Protein AF-A0A521SLU6-F1 (afdb_monomer)

Foldseek 3Di:
DDDQDPLLLVVLVCCLPPPQSWDAPPVCPVPRDPVSLVVCVVVVQWDWDATPVRGTGIHGDPVSVCVNVVPPD

Nearest PDB structures (foldseek):
  3cjn-assembly1_A-2  TM=7.327E-01  e=8.892E-03  Ruegeria pomeroyi DSS-3
  3eco-assembly1_A  TM=8.051E-01  e=1.708E-02  Staphylococcus aureus subsp. aureus Mu50
  2obp-assembly2_B  TM=6.712E-01  e=1.911E-01  Cupriavidus pinatubonensis JMP134
  5gpy-assembly1_B  TM=5.491E-01  e=3.378E+00  Homo sapiens

Radius of gyration: 11.17 Å; Cα contacts (8 Å, |Δi|>4): 96; chains: 1; bounding box: 28×21×30 Å

Secondary structure (DSSP, 8-state):
-----HHHHHHHHHHHHSTTSEEETTGGGGTS-HHHHHHHHHTTSEEEEE-TTS-EEEEE-HHHHHHHHTT--

Structure (mmCIF, N/CA/C/O backbone):
data_AF-A0A521SLU6-F1
#
_entry.id   AF-A0A521SLU6-F1
#
loop_
_atom_site.group_PDB
_atom_site.id
_atom_site.type_symbol
_atom_site.label_atom_id
_atom_site.label_alt_id
_atom_site.label_comp_id
_atom_site.label_asym_id
_atom_site.label_entity_id
_atom_site.label_seq_id
_atom_site.pdbx_PDB_ins_code
_atom_site.Cartn_x
_atom_site.Cartn_y
_atom_site.Cartn_z
_atom_site.occupancy
_atom_site.B_iso_or_equiv
_atom_site.auth_seq_id
_atom_site.auth_comp_id
_atom_site.auth_asym_id
_atom_site.auth_atom_id
_atom_site.pdbx_PDB_model_num
ATOM 1 N N . MET A 1 1 ? -13.206 -2.480 10.444 1.00 54.25 1 MET A N 1
ATOM 2 C CA . MET A 1 1 ? -11.928 -2.015 9.863 1.00 54.25 1 MET A CA 1
ATOM 3 C C . MET A 1 1 ? -10.825 -2.828 10.522 1.00 54.25 1 MET A C 1
ATOM 5 O O . MET A 1 1 ? -10.856 -2.902 11.745 1.00 54.25 1 MET A O 1
ATOM 9 N N . PRO A 1 2 ? -9.943 -3.504 9.768 1.00 58.97 2 PRO A N 1
ATOM 10 C CA . PRO A 1 2 ? -8.814 -4.222 10.356 1.00 58.97 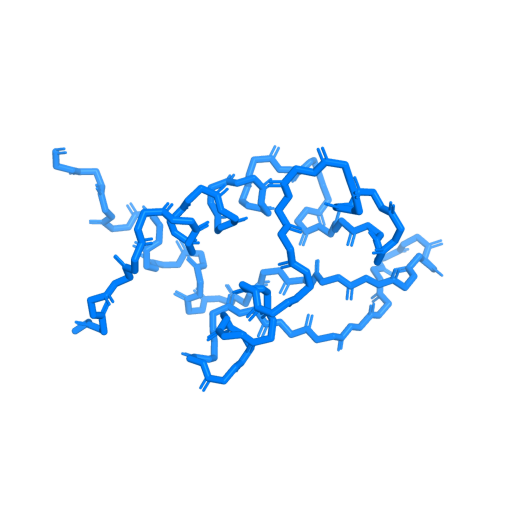2 PRO A CA 1
ATOM 11 C C . PRO A 1 2 ? -7.915 -3.251 11.133 1.00 58.97 2 PRO A C 1
ATOM 13 O O . PRO A 1 2 ? -7.690 -2.122 10.694 1.00 58.97 2 PRO A O 1
ATOM 16 N N . THR A 1 3 ? -7.424 -3.670 12.300 1.00 75.62 3 THR A N 1
ATOM 17 C CA . THR A 1 3 ? -6.517 -2.856 13.117 1.00 75.62 3 THR A CA 1
ATOM 18 C C . THR A 1 3 ? -5.145 -2.828 12.451 1.00 75.62 3 THR A C 1
ATOM 20 O O . THR A 1 3 ? -4.405 -3.807 12.514 1.00 75.62 3 THR A O 1
ATOM 23 N N . LEU A 1 4 ? -4.808 -1.719 11.792 1.00 76.25 4 LEU A N 1
ATOM 24 C CA . LEU A 1 4 ? -3.484 -1.534 11.199 1.00 76.25 4 LEU A CA 1
ATOM 25 C C . LEU A 1 4 ? -2.436 -1.332 12.289 1.00 76.25 4 LEU A C 1
ATOM 27 O O . LEU A 1 4 ? -2.607 -0.491 13.177 1.00 76.25 4 LEU A O 1
ATOM 31 N N . THR A 1 5 ? -1.328 -2.061 12.176 1.00 83.06 5 THR A N 1
ATOM 32 C CA . THR A 1 5 ? -0.127 -1.802 12.977 1.00 83.06 5 THR A CA 1
ATOM 33 C C . THR A 1 5 ? 0.464 -0.432 12.628 1.00 83.06 5 THR A C 1
ATOM 35 O O . THR A 1 5 ? 0.250 0.084 11.528 1.00 83.06 5 THR A O 1
ATOM 3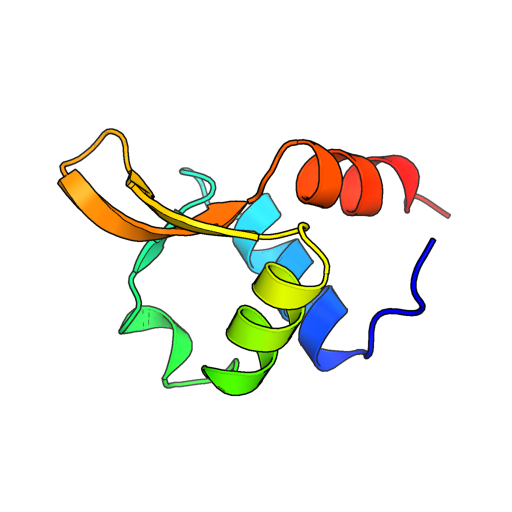8 N N . ASP A 1 6 ? 1.237 0.173 13.534 1.00 81.31 6 ASP A N 1
ATOM 39 C CA . ASP A 1 6 ? 1.858 1.481 13.272 1.00 81.31 6 ASP A CA 1
ATOM 40 C C . ASP A 1 6 ? 2.730 1.508 11.998 1.00 81.31 6 ASP A C 1
ATOM 42 O O . ASP A 1 6 ? 2.627 2.476 11.238 1.00 81.31 6 ASP A O 1
ATOM 46 N N . PRO A 1 7 ? 3.522 0.460 11.678 1.00 80.69 7 PRO A N 1
ATOM 47 C CA . PRO A 1 7 ? 4.230 0.383 10.402 1.00 80.69 7 PRO A CA 1
ATOM 48 C C . PRO A 1 7 ? 3.290 0.356 9.191 1.00 80.69 7 PRO A C 1
ATOM 50 O O . PRO A 1 7 ? 3.545 1.056 8.213 1.00 80.69 7 PRO A O 1
ATOM 53 N N . GLN A 1 8 ? 2.191 -0.404 9.251 1.00 81.38 8 GLN A N 1
ATOM 54 C CA . GLN A 1 8 ? 1.201 -0.477 8.167 1.00 81.38 8 GLN A CA 1
ATOM 55 C C . GLN A 1 8 ? 0.470 0.852 7.979 1.00 81.38 8 GLN A C 1
ATOM 57 O O . GLN A 1 8 ? 0.249 1.270 6.846 1.00 81.38 8 GLN A O 1
ATOM 62 N N . ARG A 1 9 ? 0.151 1.556 9.072 1.00 81.44 9 ARG A N 1
ATOM 63 C CA . ARG A 1 9 ? -0.456 2.890 9.014 1.00 81.44 9 ARG A CA 1
ATOM 64 C C . ARG A 1 9 ? 0.476 3.888 8.329 1.00 81.44 9 ARG A C 1
ATOM 66 O O . ARG A 1 9 ? 0.039 4.574 7.413 1.00 81.44 9 ARG A O 1
ATOM 73 N N . ARG A 1 10 ? 1.761 3.918 8.705 1.00 80.75 10 ARG A N 1
ATOM 74 C CA . ARG A 1 10 ? 2.772 4.783 8.064 1.00 80.75 10 ARG A CA 1
ATOM 75 C C . ARG A 1 10 ? 3.005 4.429 6.594 1.00 80.75 10 ARG A C 1
ATOM 77 O O . ARG A 1 10 ? 3.217 5.317 5.776 1.00 80.75 10 ARG A O 1
ATOM 84 N N . ALA A 1 11 ? 2.961 3.143 6.251 1.00 80.50 11 ALA A N 1
ATOM 85 C CA . ALA A 1 11 ? 3.061 2.679 4.869 1.00 80.50 11 ALA A CA 1
ATOM 86 C C . ALA A 1 11 ? 1.872 3.136 4.025 1.00 80.50 11 ALA A C 1
ATOM 88 O O . ALA A 1 11 ? 2.060 3.657 2.928 1.00 80.50 11 ALA A O 1
ATOM 89 N N . LEU A 1 12 ? 0.663 3.006 4.569 1.00 80.31 12 LEU A N 1
ATOM 90 C CA . LEU A 1 12 ? -0.559 3.446 3.913 1.00 80.31 12 LEU A CA 1
ATOM 91 C C . LEU A 1 12 ? -0.599 4.972 3.762 1.00 80.31 12 LEU A C 1
ATOM 93 O O . LEU A 1 12 ? -0.946 5.465 2.696 1.00 80.31 12 LEU A O 1
ATOM 97 N N . GLU A 1 13 ? -0.182 5.714 4.789 1.00 80.62 13 GLU A N 1
ATOM 98 C CA . GLU A 1 13 ? -0.042 7.175 4.752 1.00 80.62 13 GLU A CA 1
ATOM 99 C C . GLU A 1 13 ? 0.945 7.630 3.676 1.00 80.62 13 GLU A C 1
ATOM 101 O O . GLU A 1 13 ? 0.677 8.579 2.938 1.00 80.62 13 GLU A O 1
ATOM 106 N N . ARG A 1 14 ? 2.080 6.934 3.560 1.00 79.12 14 ARG A N 1
ATOM 107 C CA . ARG A 1 14 ? 3.091 7.228 2.549 1.00 79.12 14 ARG A CA 1
ATOM 108 C C . ARG A 1 14 ? 2.592 6.927 1.139 1.00 79.12 14 ARG A C 1
ATOM 110 O O . ARG A 1 14 ? 2.775 7.766 0.267 1.00 79.12 14 ARG A O 1
ATOM 117 N N . LEU A 1 15 ? 1.923 5.793 0.929 1.00 77.88 15 LEU A N 1
ATOM 118 C CA . LEU A 1 15 ? 1.277 5.476 -0.349 1.00 77.88 15 LEU A CA 1
ATOM 119 C C . LEU A 1 15 ? 0.197 6.501 -0.705 1.00 77.88 15 LEU A C 1
ATOM 121 O O . LEU A 1 15 ? 0.131 6.950 -1.841 1.00 77.88 15 LEU A O 1
ATOM 125 N N . TRP A 1 16 ? -0.618 6.911 0.266 1.00 76.44 16 TRP A N 1
ATOM 126 C CA . TRP A 1 16 ? -1.657 7.921 0.074 1.00 76.44 16 TRP A CA 1
ATOM 127 C C . TRP A 1 16 ? -1.093 9.304 -0.263 1.00 76.44 16 TRP A C 1
ATOM 129 O O . TRP A 1 16 ? -1.632 10.005 -1.116 1.00 76.44 16 TRP A O 1
ATOM 139 N N . SER A 1 17 ? -0.007 9.694 0.404 1.00 72.62 17 SER A N 1
ATOM 140 C CA . SER A 1 17 ? 0.640 11.000 0.223 1.00 72.62 17 SER A CA 1
ATOM 141 C C . SER A 1 17 ? 1.584 11.038 -0.977 1.00 72.62 17 SER A C 1
ATOM 143 O O . SER A 1 17 ? 1.990 12.121 -1.401 1.00 72.62 17 SER A O 1
ATOM 145 N N . SER A 1 18 ? 1.954 9.876 -1.521 1.00 69.19 18 SER A N 1
ATOM 146 C CA . SER A 1 18 ? 2.768 9.804 -2.726 1.00 69.19 18 SER A CA 1
ATOM 147 C C . SER A 1 18 ? 1.986 10.383 -3.899 1.00 69.19 18 SER A C 1
ATOM 149 O O . SER A 1 18 ? 0.820 10.054 -4.124 1.00 69.19 18 SER A O 1
ATOM 151 N N . GLN A 1 19 ? 2.639 11.257 -4.664 1.00 58.09 19 GLN A N 1
ATOM 152 C CA . GLN A 1 19 ? 2.028 12.073 -5.719 1.00 58.09 19 GLN A CA 1
ATOM 153 C C . GLN A 1 19 ? 1.372 11.234 -6.836 1.00 58.09 19 GLN A C 1
ATOM 155 O O . GLN A 1 19 ? 0.631 11.759 -7.673 1.00 58.09 19 GLN A O 1
ATOM 160 N N . HIS A 1 20 ? 1.663 9.933 -6.878 1.00 60.16 20 HIS A N 1
ATOM 161 C CA . HIS A 1 20 ? 1.158 8.979 -7.865 1.00 60.16 20 HIS A CA 1
ATOM 162 C C . HIS A 1 20 ? 0.379 7.824 -7.243 1.00 60.16 20 HIS A C 1
ATOM 164 O O . HIS A 1 20 ? -0.057 6.930 -7.962 1.00 60.16 20 HIS A O 1
ATOM 170 N N . SER A 1 21 ? 0.200 7.840 -5.919 1.00 59.41 21 SER A N 1
ATOM 171 C CA . SER A 1 21 ? -0.335 6.706 -5.167 1.00 59.41 21 SER A CA 1
ATOM 172 C C . SER A 1 21 ? 0.394 5.387 -5.446 1.00 59.41 21 SER A C 1
ATOM 174 O O . SER A 1 21 ? -0.170 4.310 -5.255 1.00 59.41 21 SER A O 1
ATOM 176 N N . ALA A 1 22 ? 1.635 5.509 -5.914 1.00 59.75 22 ALA A N 1
ATOM 177 C CA . ALA A 1 22 ? 2.501 4.469 -6.411 1.00 59.75 22 ALA A CA 1
ATOM 178 C C . ALA A 1 22 ? 3.879 4.727 -5.825 1.00 59.75 22 ALA A C 1
ATOM 180 O O . ALA A 1 22 ? 4.410 5.830 -5.940 1.00 59.75 22 ALA A O 1
ATOM 181 N N . GLU A 1 23 ? 4.446 3.726 -5.175 1.00 66.44 23 GLU A N 1
ATOM 182 C CA . GLU A 1 23 ? 5.817 3.804 -4.696 1.00 66.44 23 GLU A CA 1
ATOM 183 C C . GLU A 1 23 ? 6.572 2.588 -5.244 1.00 66.44 23 GLU A C 1
ATOM 185 O O . GLU A 1 23 ? 6.102 1.450 -5.079 1.00 66.44 23 GLU A O 1
ATOM 190 N N . PRO A 1 24 ? 7.725 2.802 -5.906 1.00 64.69 24 PRO A N 1
ATOM 191 C CA . PRO A 1 24 ? 8.457 1.720 -6.537 1.00 64.69 24 PRO A CA 1
ATOM 192 C C . PRO A 1 24 ? 8.954 0.741 -5.478 1.00 64.69 24 PRO A C 1
ATOM 194 O O . PRO A 1 24 ? 9.360 1.139 -4.380 1.00 64.69 24 PRO A O 1
ATOM 197 N N . ALA A 1 25 ? 8.969 -0.550 -5.819 1.00 59.25 25 ALA A N 1
ATOM 198 C CA . ALA A 1 25 ? 9.344 -1.620 -4.889 1.00 59.25 25 ALA A CA 1
ATOM 199 C C . ALA A 1 25 ? 10.725 -1.390 -4.226 1.00 59.25 25 ALA A C 1
ATOM 201 O O . ALA A 1 25 ? 10.955 -1.810 -3.092 1.00 59.25 25 ALA A O 1
ATOM 202 N N . GLY A 1 26 ? 11.625 -0.658 -4.898 1.00 55.81 26 GLY A N 1
ATOM 203 C CA . GLY A 1 26 ? 12.945 -0.275 -4.387 1.00 55.81 26 GLY A CA 1
ATOM 204 C C . GLY A 1 26 ? 12.991 0.945 -3.449 1.00 55.81 26 GLY A C 1
ATOM 205 O O . GLY A 1 26 ? 13.943 1.064 -2.678 1.00 55.81 26 GLY A O 1
ATOM 206 N N . ALA A 1 27 ? 11.994 1.842 -3.453 1.00 55.16 27 ALA A N 1
ATOM 207 C CA . ALA A 1 27 ? 12.014 3.063 -2.628 1.00 55.16 27 ALA A CA 1
ATOM 208 C C . ALA A 1 27 ? 11.803 2.784 -1.131 1.00 55.16 27 ALA A C 1
ATOM 210 O O . ALA A 1 27 ? 12.269 3.538 -0.272 1.00 55.16 27 ALA A O 1
ATOM 211 N N . PHE A 1 28 ? 11.144 1.676 -0.800 1.00 60.06 28 PHE A N 1
ATOM 212 C CA . PHE A 1 28 ? 10.807 1.338 0.580 1.00 60.06 28 PHE A CA 1
ATOM 213 C C . PHE A 1 28 ? 11.893 0.571 1.339 1.00 60.06 28 PHE A C 1
ATOM 215 O O . PHE A 1 28 ? 11.875 0.566 2.574 1.00 60.06 28 PHE A O 1
ATOM 222 N N . GLY A 1 29 ? 12.904 0.038 0.641 1.00 49.50 29 GLY A N 1
ATOM 223 C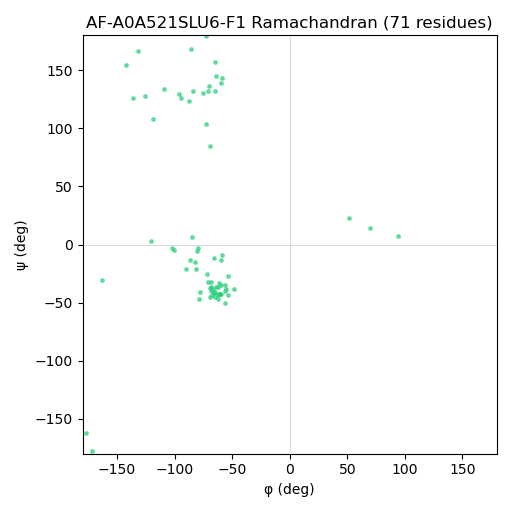 CA . GLY A 1 29 ? 14.021 -0.714 1.231 1.00 49.50 29 GLY A CA 1
ATOM 224 C C . GLY A 1 29 ? 14.853 0.049 2.276 1.00 49.50 29 GLY A C 1
ATOM 225 O O . GLY A 1 29 ? 15.668 -0.559 2.962 1.00 49.50 29 GLY A O 1
ATOM 226 N N . ARG A 1 30 ? 14.641 1.365 2.442 1.00 53.88 30 ARG A N 1
ATOM 227 C CA . ARG A 1 30 ? 15.295 2.193 3.471 1.00 53.88 30 ARG A CA 1
ATOM 228 C C . ARG A 1 30 ? 14.434 2.535 4.697 1.00 53.88 30 ARG A C 1
ATOM 230 O O . ARG A 1 30 ? 14.968 3.154 5.611 1.00 53.88 30 ARG A O 1
ATOM 237 N N . GLY A 1 31 ? 13.151 2.155 4.774 1.00 53.16 31 GLY A N 1
ATOM 238 C CA . GLY A 1 31 ? 12.343 2.525 5.954 1.00 53.16 31 GLY A CA 1
ATOM 239 C C . GLY A 1 31 ? 11.041 1.768 6.214 1.00 53.16 31 GLY A C 1
ATOM 240 O O . GLY A 1 31 ? 10.673 1.608 7.375 1.00 53.16 31 GLY A O 1
ATOM 241 N N . ILE A 1 32 ? 10.346 1.274 5.189 1.00 63.00 32 ILE A N 1
ATOM 242 C CA . ILE A 1 32 ? 9.105 0.502 5.353 1.00 63.00 32 ILE A CA 1
ATOM 243 C C . ILE A 1 32 ? 9.376 -0.870 4.759 1.00 63.00 32 ILE A C 1
ATOM 245 O O . ILE A 1 32 ? 9.540 -1.006 3.556 1.00 63.00 32 ILE A O 1
ATOM 249 N N . GLY A 1 33 ? 9.510 -1.891 5.601 1.00 69.12 33 GLY A N 1
ATOM 250 C CA . GLY A 1 33 ? 9.853 -3.224 5.112 1.00 69.12 33 GLY A CA 1
ATOM 251 C C . GLY A 1 33 ? 8.817 -3.745 4.111 1.00 69.12 33 GLY A C 1
ATOM 252 O O . GLY A 1 33 ? 7.621 -3.537 4.300 1.00 69.12 33 GLY A O 1
ATOM 253 N N . THR A 1 34 ? 9.269 -4.474 3.089 1.00 72.94 34 THR A N 1
ATOM 254 C CA . THR A 1 34 ? 8.428 -5.130 2.069 1.00 72.94 34 THR A CA 1
ATOM 255 C C . THR A 1 34 ? 7.279 -5.934 2.691 1.00 72.94 34 THR A C 1
ATOM 257 O O . THR A 1 34 ? 6.142 -5.829 2.246 1.00 72.94 34 THR A O 1
ATOM 260 N N . LYS A 1 35 ? 7.533 -6.603 3.826 1.00 78.44 35 LYS A N 1
ATOM 261 C CA . LYS A 1 35 ? 6.522 -7.333 4.617 1.00 78.44 35 LYS A CA 1
ATOM 262 C C . LYS A 1 35 ? 5.335 -6.475 5.067 1.00 78.44 35 LYS A C 1
ATOM 264 O O . LYS A 1 35 ? 4.214 -6.957 5.171 1.00 78.44 35 LYS A O 1
ATOM 269 N N . THR A 1 36 ? 5.568 -5.200 5.368 1.00 81.69 36 THR A N 1
ATOM 270 C CA . THR A 1 36 ? 4.513 -4.271 5.790 1.00 81.69 36 THR A CA 1
ATOM 271 C C . THR A 1 36 ? 3.557 -3.973 4.638 1.00 81.69 36 THR A C 1
ATOM 273 O O . THR A 1 36 ? 2.355 -3.845 4.858 1.00 81.69 36 THR A O 1
ATOM 276 N N . LEU A 1 37 ? 4.085 -3.878 3.417 1.00 77.56 37 LEU A N 1
ATOM 277 C CA . LEU A 1 37 ? 3.309 -3.611 2.210 1.00 77.56 37 LEU A CA 1
ATOM 278 C C . LEU A 1 37 ? 2.585 -4.861 1.725 1.00 77.56 37 LEU A C 1
ATOM 280 O O . LEU A 1 37 ? 1.409 -4.775 1.397 1.00 77.56 37 LEU A O 1
ATOM 284 N N . GLU A 1 38 ? 3.237 -6.021 1.778 1.00 83.50 38 GLU A N 1
ATOM 285 C CA . GLU A 1 38 ? 2.571 -7.316 1.596 1.00 83.50 38 GLU A CA 1
ATOM 286 C C . GLU A 1 38 ? 1.389 -7.452 2.562 1.00 83.50 38 GLU A C 1
ATOM 288 O O . GLU A 1 38 ? 0.283 -7.761 2.135 1.00 83.50 38 GLU A O 1
ATOM 293 N N . GLY A 1 39 ? 1.561 -7.066 3.831 1.00 85.62 39 GLY A N 1
ATOM 294 C CA . GLY A 1 39 ? 0.456 -7.014 4.787 1.00 85.62 39 GLY A CA 1
ATOM 295 C C . GLY A 1 39 ? -0.665 -6.039 4.397 1.00 85.62 39 GLY A C 1
ATOM 296 O O . GLY A 1 39 ? -1.829 -6.315 4.661 1.00 85.62 39 GLY A O 1
ATOM 297 N N . LEU A 1 40 ? -0.370 -4.909 3.742 1.00 85.06 40 LEU A N 1
ATOM 298 C CA . LEU A 1 40 ? -1.417 -4.027 3.198 1.00 85.06 40 LEU A CA 1
ATOM 299 C C . LEU A 1 40 ? -2.122 -4.639 1.982 1.00 85.06 40 LEU A C 1
ATOM 301 O O . LEU A 1 40 ? -3.314 -4.393 1.791 1.00 85.06 40 LEU A O 1
ATOM 305 N N . VAL A 1 41 ? -1.408 -5.426 1.179 1.00 87.44 41 VAL A N 1
ATOM 306 C CA . VAL A 1 41 ? -1.958 -6.152 0.028 1.00 87.44 41 VAL A CA 1
ATOM 307 C C . VAL A 1 41 ? -2.881 -7.276 0.487 1.00 87.44 41 VAL A C 1
ATOM 309 O O . VAL A 1 41 ? -4.002 -7.376 -0.005 1.00 87.44 41 VAL A O 1
ATOM 312 N N . GLU A 1 42 ? -2.474 -8.052 1.491 1.00 88.19 42 GLU A N 1
ATOM 313 C CA . GLU A 1 42 ? -3.309 -9.083 2.123 1.00 88.19 42 GLU A CA 1
ATOM 314 C C . GLU A 1 42 ? -4.590 -8.497 2.733 1.00 88.19 42 GLU A C 1
ATOM 316 O O . GLU A 1 42 ? -5.654 -9.112 2.678 1.00 88.19 42 GLU A O 1
ATOM 321 N N . LEU A 1 43 ? -4.513 -7.275 3.268 1.00 85.62 43 LEU A N 1
ATOM 322 C CA . LEU A 1 43 ? -5.668 -6.536 3.786 1.00 85.62 43 LEU A CA 1
ATOM 323 C C . LEU A 1 43 ? -6.511 -5.861 2.687 1.00 85.62 43 LEU A C 1
ATOM 325 O O . LEU A 1 43 ? -7.522 -5.229 2.998 1.00 85.62 43 LEU A O 1
ATOM 329 N N . GLY A 1 44 ? -6.105 -5.957 1.418 1.00 87.56 44 GLY A N 1
ATOM 330 C CA . GLY A 1 44 ? -6.784 -5.338 0.277 1.00 87.56 44 GLY A CA 1
ATOM 331 C C . GLY A 1 44 ? -6.678 -3.810 0.227 1.00 87.56 44 GLY A C 1
ATOM 332 O O . GLY A 1 44 ? -7.425 -3.162 -0.509 1.00 87.56 44 GLY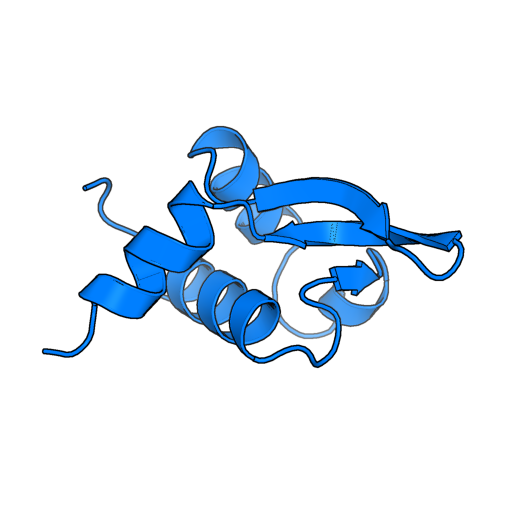 A O 1
ATOM 333 N N . LEU A 1 45 ? -5.775 -3.212 1.007 1.00 86.06 45 LEU A N 1
ATOM 334 C CA . LEU A 1 45 ? -5.560 -1.761 1.088 1.00 86.06 45 LEU A CA 1
ATOM 335 C C . LEU A 1 45 ? -4.513 -1.266 0.080 1.00 86.06 45 LEU A C 1
ATOM 337 O O . LEU A 1 45 ? -4.512 -0.091 -0.285 1.00 86.06 45 LEU A O 1
ATOM 341 N N . ALA A 1 46 ? -3.651 -2.162 -0.393 1.00 87.50 46 ALA A N 1
ATOM 342 C CA . ALA A 1 46 ? -2.706 -1.920 -1.475 1.00 87.50 46 ALA A CA 1
ATOM 343 C C . ALA A 1 46 ? -2.762 -3.063 -2.504 1.00 87.50 46 ALA A C 1
ATOM 345 O O . AL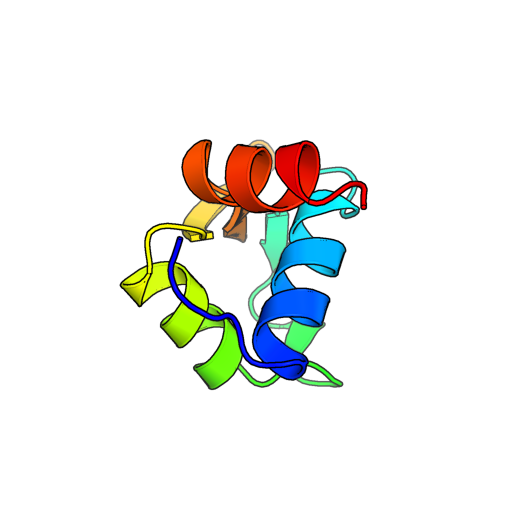A A 1 46 ? -3.356 -4.110 -2.258 1.00 87.50 46 ALA A O 1
ATOM 346 N N . THR A 1 47 ? -2.163 -2.866 -3.672 1.00 88.00 47 THR A N 1
ATOM 347 C CA . THR A 1 47 ? -1.997 -3.900 -4.698 1.00 88.00 47 THR A CA 1
ATOM 348 C C . THR A 1 47 ? -0.643 -3.752 -5.384 1.00 88.00 47 THR A C 1
ATOM 350 O O 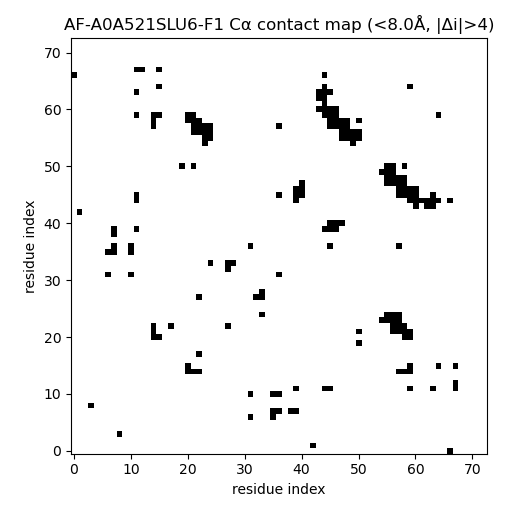. THR A 1 47 ? -0.080 -2.660 -5.399 1.00 88.00 47 THR A O 1
ATOM 353 N N . HIS A 1 48 ? -0.109 -4.844 -5.929 1.00 86.06 48 HIS A N 1
ATOM 354 C CA . HIS A 1 48 ? 1.063 -4.781 -6.800 1.00 86.06 48 HIS A CA 1
ATOM 355 C C . HIS A 1 48 ? 0.599 -4.453 -8.210 1.00 86.06 48 HIS A C 1
ATOM 357 O O . HIS A 1 48 ? -0.311 -5.097 -8.734 1.00 86.06 48 HIS A O 1
ATOM 363 N N . GLY A 1 49 ? 1.249 -3.488 -8.840 1.00 83.00 49 GLY A N 1
ATOM 364 C CA . GLY A 1 49 ? 0.951 -3.172 -10.220 1.00 83.00 49 GLY A CA 1
ATOM 365 C C . GLY A 1 49 ? 1.928 -2.186 -10.814 1.00 83.00 49 GLY A C 1
ATOM 366 O O . GLY A 1 49 ? 2.887 -1.755 -10.178 1.00 83.00 49 GLY A O 1
ATOM 367 N N . VAL A 1 50 ? 1.640 -1.851 -12.060 1.00 79.62 50 VAL A N 1
ATOM 368 C CA . VAL A 1 50 ? 2.333 -0.813 -12.803 1.00 79.62 50 VAL A CA 1
ATOM 369 C C . VAL A 1 50 ? 1.506 0.455 -12.680 1.00 79.62 50 VAL A C 1
ATOM 371 O O . VAL A 1 50 ? 0.288 0.428 -12.887 1.00 79.62 50 VAL A O 1
ATOM 374 N N . ASP A 1 51 ? 2.142 1.555 -12.305 1.00 74.56 51 ASP A N 1
ATOM 375 C CA . ASP A 1 51 ? 1.477 2.846 -12.272 1.00 74.56 51 ASP A CA 1
ATOM 376 C C . ASP A 1 51 ? 1.237 3.403 -13.691 1.00 74.56 51 ASP A C 1
ATOM 378 O O . ASP A 1 51 ? 1.574 2.800 -14.712 1.00 74.56 51 ASP A O 1
ATOM 382 N N . ARG A 1 52 ? 0.627 4.587 -13.780 1.00 72.00 52 ARG A N 1
ATOM 383 C CA . ARG A 1 52 ? 0.328 5.235 -15.070 1.00 72.00 52 ARG A CA 1
ATOM 384 C C . ARG A 1 52 ? 1.569 5.659 -15.872 1.00 72.00 52 ARG A C 1
ATOM 386 O O . ARG A 1 52 ? 1.411 6.067 -17.021 1.00 72.00 52 ARG A O 1
ATOM 393 N N . PHE A 1 53 ? 2.755 5.629 -15.270 1.00 74.12 53 PHE A N 1
ATOM 394 C CA . PHE A 1 53 ? 4.029 5.992 -15.887 1.00 74.12 53 PHE A CA 1
ATOM 395 C C . PHE A 1 53 ? 4.841 4.772 -16.323 1.00 74.12 53 PHE A C 1
ATOM 397 O O . PHE A 1 53 ? 5.845 4.937 -17.014 1.00 74.12 53 PHE A O 1
ATOM 404 N N . GLY A 1 54 ? 4.376 3.559 -16.013 1.00 75.44 54 GLY A N 1
ATOM 405 C CA . GLY A 1 54 ? 5.100 2.333 -16.329 1.00 75.44 54 GLY A CA 1
ATOM 406 C C . GLY A 1 54 ? 5.984 1.839 -15.184 1.00 75.44 54 GLY A C 1
ATOM 407 O O . GLY A 1 54 ? 6.722 0.876 -15.384 1.00 75.44 54 GLY A O 1
ATOM 408 N N . ASP A 1 55 ? 5.906 2.455 -14.001 1.00 77.12 55 ASP A N 1
ATOM 409 C CA . ASP A 1 55 ? 6.716 2.072 -12.851 1.00 77.12 55 ASP A CA 1
ATOM 410 C C . ASP A 1 55 ? 6.029 0.962 -12.044 1.00 77.12 55 ASP A C 1
ATOM 412 O O . ASP A 1 55 ? 4.892 1.096 -11.585 1.00 77.12 55 ASP A O 1
ATOM 416 N N . GLU A 1 56 ? 6.732 -0.155 -11.856 1.00 79.12 56 GLU A N 1
ATOM 417 C CA . GLU A 1 56 ? 6.276 -1.260 -11.012 1.00 79.12 56 GLU A CA 1
ATOM 418 C C . GLU A 1 56 ? 6.414 -0.923 -9.523 1.00 79.12 56 GLU A C 1
ATOM 420 O O . GLU A 1 56 ? 7.481 -0.537 -9.027 1.00 79.12 56 GLU A O 1
ATOM 425 N N . GLY A 1 57 ? 5.339 -1.136 -8.768 1.00 81.75 57 GLY A N 1
ATOM 426 C CA . GLY A 1 57 ? 5.340 -0.853 -7.344 1.00 81.75 57 GLY A CA 1
ATOM 427 C C . GLY A 1 57 ? 4.057 -1.231 -6.625 1.00 81.75 57 GLY A C 1
ATOM 428 O O . GLY A 1 57 ? 3.235 -2.023 -7.092 1.00 81.75 57 GLY A O 1
ATOM 429 N N . TYR A 1 58 ? 3.914 -0.647 -5.441 1.00 84.06 58 TYR A N 1
ATOM 430 C CA . TYR A 1 58 ? 2.718 -0.782 -4.626 1.00 84.06 58 TYR A CA 1
ATOM 431 C C . TYR A 1 58 ? 1.789 0.388 -4.902 1.00 84.06 58 TYR A C 1
ATOM 433 O O . TYR A 1 58 ? 2.188 1.544 -4.770 1.00 84.06 58 TYR A O 1
ATOM 441 N N . LEU A 1 59 ? 0.549 0.069 -5.251 1.00 83.56 59 LEU A N 1
ATOM 442 C CA . LEU A 1 59 ? -0.513 1.014 -5.553 1.00 83.56 59 LEU A CA 1
ATOM 443 C C . LEU A 1 59 ? -1.544 0.992 -4.430 1.00 83.56 59 LEU A C 1
ATOM 445 O O . LEU A 1 59 ? -1.971 -0.084 -4.003 1.00 83.56 59 LEU A O 1
ATOM 449 N N . ILE A 1 60 ? -1.981 2.158 -3.956 1.00 83.88 60 ILE A N 1
ATOM 450 C CA . ILE A 1 60 ? -3.089 2.203 -2.993 1.00 83.88 60 ILE A CA 1
ATOM 451 C C . ILE A 1 60 ? -4.401 1.806 -3.678 1.00 83.88 60 ILE A C 1
ATOM 453 O O .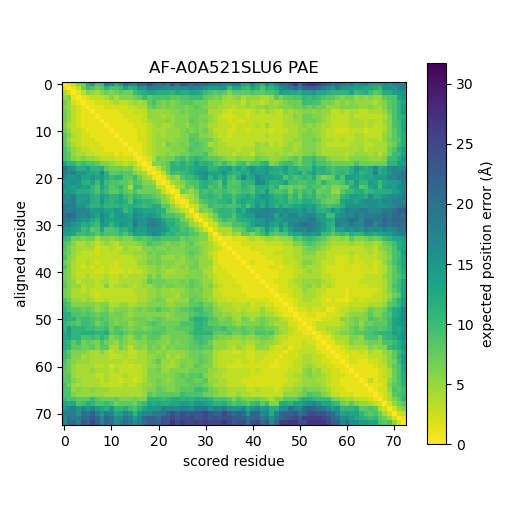 ILE A 1 60 ? -4.703 2.244 -4.790 1.00 83.88 60 ILE A O 1
ATOM 457 N N . THR A 1 61 ? -5.211 0.979 -3.022 1.00 85.19 61 THR A N 1
ATOM 458 C CA . THR A 1 61 ? -6.545 0.647 -3.536 1.00 85.19 61 THR A CA 1
ATOM 459 C C . THR A 1 61 ? -7.562 1.693 -3.088 1.00 85.19 61 THR A C 1
ATOM 461 O O . THR A 1 61 ? -7.326 2.475 -2.164 1.00 85.19 61 THR A O 1
ATOM 464 N N . LYS A 1 62 ? -8.763 1.658 -3.676 1.00 83.12 62 LYS A N 1
ATOM 465 C CA . LYS A 1 62 ? -9.902 2.439 -3.172 1.00 83.12 62 LYS A CA 1
ATOM 466 C C . LYS A 1 62 ? -10.191 2.145 -1.691 1.00 83.12 62 LYS A C 1
ATOM 468 O O . LYS A 1 62 ? -10.485 3.061 -0.936 1.00 83.12 62 LYS A O 1
ATOM 473 N N . ALA A 1 63 ? -10.056 0.892 -1.257 1.00 83.69 63 ALA A N 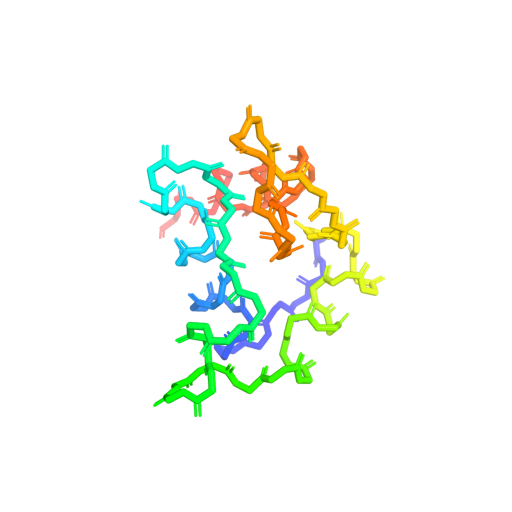1
ATOM 474 C CA . ALA A 1 63 ? -10.250 0.528 0.144 1.00 83.69 63 ALA A CA 1
ATOM 475 C C . ALA A 1 63 ? -9.153 1.112 1.052 1.00 83.69 63 ALA A C 1
ATOM 477 O O . ALA A 1 63 ? -9.467 1.610 2.129 1.00 83.69 63 ALA A O 1
ATOM 478 N N . GLY A 1 64 ? -7.889 1.116 0.611 1.00 83.44 64 GLY A N 1
ATOM 479 C CA . GLY A 1 64 ? -6.785 1.774 1.322 1.00 83.44 64 GLY A CA 1
ATOM 480 C C . GLY A 1 64 ? -6.974 3.281 1.442 1.00 83.44 64 GLY A C 1
ATOM 481 O O . GLY A 1 64 ? -6.819 3.852 2.521 1.00 83.44 64 GLY A O 1
ATOM 482 N N . SER A 1 65 ? -7.397 3.900 0.342 1.00 80.56 65 SER A N 1
ATOM 483 C CA . SER A 1 65 ? -7.787 5.305 0.269 1.00 80.56 65 SER A CA 1
ATOM 484 C C . SER A 1 65 ? -8.888 5.652 1.266 1.00 80.56 65 SER A C 1
ATOM 486 O O . SER A 1 65 ? -8.756 6.605 2.029 1.00 80.56 65 SER A O 1
ATOM 488 N N . GLU A 1 66 ? -9.966 4.871 1.294 1.00 81.19 66 GLU A N 1
ATOM 489 C CA . GLU A 1 66 ? -11.088 5.092 2.204 1.00 81.19 66 GLU A CA 1
ATOM 490 C C . GLU A 1 66 ? -10.709 4.810 3.660 1.00 81.19 66 GLU A C 1
ATOM 492 O O . GLU A 1 66 ? -11.138 5.547 4.547 1.00 81.19 66 GLU A O 1
ATOM 497 N N . ALA A 1 67 ? -9.891 3.785 3.917 1.00 76.56 67 ALA A N 1
ATOM 498 C CA . ALA A 1 67 ? -9.383 3.469 5.250 1.00 76.56 67 ALA A CA 1
ATOM 499 C C . ALA A 1 67 ? -8.519 4.606 5.815 1.00 76.56 67 ALA A C 1
ATOM 501 O O . ALA A 1 67 ? -8.606 4.900 7.006 1.00 76.56 67 ALA A O 1
ATOM 502 N N . PHE A 1 68 ? -7.739 5.280 4.966 1.00 72.06 68 PHE A N 1
ATOM 503 C CA . PHE A 1 68 ? -6.970 6.458 5.359 1.00 72.06 68 PHE A CA 1
ATOM 504 C C . PHE A 1 68 ? -7.845 7.724 5.441 1.00 72.06 68 PHE A C 1
ATOM 506 O O . PHE A 1 68 ? -7.820 8.440 6.440 1.00 72.06 68 PHE A O 1
ATOM 513 N N . GLY A 1 69 ? -8.688 7.979 4.436 1.00 63.94 69 GLY A N 1
ATOM 514 C CA . GLY A 1 69 ? -9.534 9.173 4.328 1.00 63.94 69 GLY A CA 1
ATOM 515 C C . GLY A 1 69 ? -10.668 9.259 5.358 1.00 63.94 69 GLY A C 1
ATOM 516 O O . GLY A 1 69 ? -10.998 10.357 5.804 1.00 63.94 69 GLY A O 1
ATOM 517 N N . LYS A 1 70 ? -11.234 8.124 5.798 1.00 54.66 70 LYS A N 1
ATOM 518 C CA . LYS A 1 70 ? -12.172 8.067 6.941 1.00 54.66 70 LYS A CA 1
ATOM 519 C C . LYS A 1 70 ? -11.470 8.071 8.305 1.00 54.66 70 LYS A C 1
ATOM 521 O O . LYS A 1 70 ? -12.152 8.137 9.320 1.00 54.66 70 LYS A O 1
ATOM 526 N N . GLY A 1 71 ? -10.138 8.003 8.339 1.00 45.91 71 GLY A N 1
ATOM 527 C CA . GLY A 1 71 ? -9.325 7.959 9.557 1.00 45.91 71 GLY A CA 1
ATOM 528 C C . GLY A 1 71 ? -8.998 9.319 10.183 1.00 45.91 71 GLY A C 1
ATOM 529 O O . GLY A 1 71 ? -8.218 9.352 11.128 1.00 45.91 71 GLY A O 1
ATOM 530 N N . ARG A 1 72 ? -9.561 10.434 9.688 1.00 42.19 72 ARG A N 1
ATOM 531 C CA . ARG A 1 72 ? -9.465 11.755 10.340 1.00 42.19 72 ARG A CA 1
ATOM 532 C C . ARG A 1 72 ? -10.288 11.747 11.645 1.00 42.19 72 ARG A C 1
ATOM 534 O O . ARG A 1 72 ? -11.452 12.140 11.641 1.00 42.19 72 ARG A O 1
ATOM 541 N N . TYR A 1 73 ? -9.674 11.273 12.727 1.00 43.91 73 TYR A N 1
ATOM 542 C CA . TYR A 1 73 ? -10.074 11.471 14.125 1.00 43.91 73 TYR A CA 1
ATOM 543 C C . TYR A 1 73 ? -8.928 12.151 14.868 1.00 43.91 73 TYR A C 1
ATOM 545 O O . TYR A 1 73 ? -7.771 11.724 14.651 1.00 43.91 73 TYR A O 1
#

Solvent-accessible surface area (backbone atoms only — not comparable to full-atom values): 4266 Å² total; p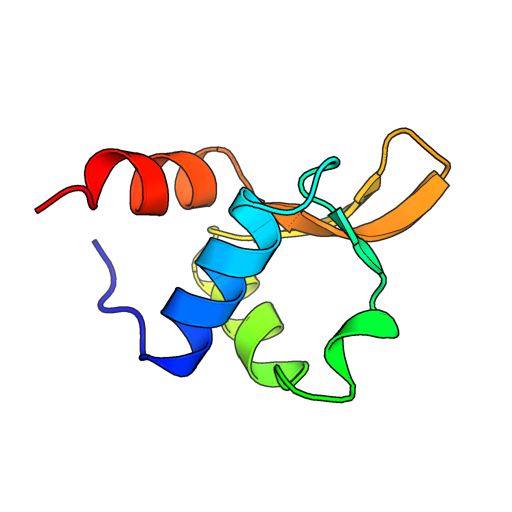er-residue (Å²): 129,84,88,70,51,72,68,38,46,54,48,50,50,49,28,68,68,30,98,71,29,46,44,46,70,74,73,34,79,81,80,50,56,69,69,44,54,52,51,31,34,77,69,52,25,26,41,83,46,64,45,99,86,69,52,57,20,44,30,56,28,72,57,29,48,48,59,54,68,72,54,83,123

Sequence (73 aa):
MPTLTDPQRRALERLWSSQHSAEPAGAFGRGIGTKTLEGLVELGLATHGVDRFGDEGYLITKAGSEAFGKGRY

Mean predicted aligned error: 7.41 Å

pLDDT: mean 73.48, std 12.17, range [42.19, 88.19]